Protein AF-A0A349K9C8-F1 (afdb_monomer_lite)

Sequence (62 aa):
MLKEGEEKGDYYLQLPPGNVGPPIVFNQTIKDPRMRAVYGDVRFRKAMSLAINRAELNDVLW

pLDDT: mean 91.73, std 7.17, range [63.19, 98.5]

Radius of gyration: 19.16 Å; chains: 1; bounding box: 41×15×48 Å

Foldseek 3Di:
DVCVCCVVVVHDDDDDPDDDDDDDADDCVDPDPVSNVQNVDPVNVVVVVVPDDVVVVVVPPD

Secondary structure (DSSP, 8-state):
-TGGGHHHHT----PPPPPPPPPP---TT-SSHHHHHHHH-HHHHHHHHHHS-HHHHHHHH-

Structure (mmCIF, N/CA/C/O backbone):
data_AF-A0A349K9C8-F1
#
_entry.id   AF-A0A349K9C8-F1
#
loop_
_atom_site.group_PDB
_atom_site.id
_atom_site.type_symbol
_atom_site.label_atom_id
_atom_site.label_alt_id
_atom_site.label_comp_id
_atom_site.label_asym_id
_atom_site.label_entity_id
_atom_site.label_seq_id
_atom_site.pdbx_PDB_ins_code
_atom_site.Cartn_x
_atom_site.Cartn_y
_atom_site.Cartn_z
_atom_site.occupancy
_atom_site.B_iso_or_equiv
_atom_site.auth_seq_id
_atom_site.auth_comp_id
_atom_site.auth_asym_id
_atom_site.auth_atom_id
_atom_site.pdbx_PDB_model_num
ATOM 1 N N . MET A 1 1 ? 12.787 5.788 -20.485 1.00 63.19 1 MET A N 1
ATOM 2 C CA . MET A 1 1 ? 13.835 6.696 -21.016 1.00 63.19 1 MET A CA 1
ATOM 3 C C . MET A 1 1 ? 15.243 6.101 -21.082 1.00 63.19 1 MET A C 1
ATOM 5 O O . MET A 1 1 ? 15.723 5.934 -22.191 1.00 63.19 1 MET A O 1
ATOM 9 N N . LEU A 1 2 ? 15.942 5.780 -19.978 1.00 80.19 2 LEU A N 1
ATOM 10 C CA . LEU A 1 2 ? 17.307 5.212 -20.087 1.00 80.19 2 LEU A CA 1
ATOM 11 C C . LEU A 1 2 ? 17.304 3.806 -20.713 1.00 80.19 2 LEU A C 1
ATOM 13 O O . LEU A 1 2 ? 18.023 3.546 -21.663 1.00 80.19 2 LEU A O 1
ATOM 17 N N . LYS A 1 3 ? 16.413 2.922 -20.259 1.00 82.94 3 LYS A N 1
ATOM 18 C CA . LYS A 1 3 ? 16.280 1.571 -20.827 1.00 82.94 3 LYS A CA 1
ATOM 19 C C . LYS A 1 3 ? 15.962 1.563 -22.333 1.00 82.94 3 LYS A C 1
ATOM 21 O O . LYS A 1 3 ? 16.516 0.777 -23.083 1.00 82.94 3 LYS A O 1
ATOM 26 N N . GLU A 1 4 ? 15.105 2.473 -22.789 1.00 85.81 4 GLU A N 1
ATOM 27 C CA . GLU A 1 4 ? 14.726 2.599 -24.209 1.00 85.81 4 GLU A CA 1
ATOM 28 C C . GLU A 1 4 ? 15.888 3.080 -25.097 1.00 85.81 4 GLU A C 1
ATOM 30 O O . GLU A 1 4 ? 15.836 2.934 -26.314 1.00 85.81 4 GLU A O 1
ATOM 35 N N . GLY A 1 5 ? 16.931 3.672 -24.504 1.00 91.06 5 GLY A N 1
ATOM 36 C CA . GLY A 1 5 ? 18.094 4.200 -25.212 1.00 91.06 5 GLY A CA 1
ATOM 37 C C . GLY A 1 5 ? 19.281 3.239 -25.310 1.00 91.06 5 GLY A C 1
ATOM 38 O O . GLY A 1 5 ? 20.281 3.630 -25.905 1.00 91.06 5 GLY A O 1
ATOM 39 N N . GLU A 1 6 ? 19.197 2.029 -24.743 1.00 93.44 6 GLU A N 1
ATOM 40 C CA . GLU A 1 6 ? 20.298 1.048 -24.708 1.00 93.44 6 GLU A CA 1
ATOM 41 C C . GLU A 1 6 ? 20.801 0.699 -26.118 1.00 93.44 6 GLU A C 1
ATOM 43 O O . GLU A 1 6 ? 21.997 0.781 -26.387 1.00 93.44 6 GLU A O 1
ATOM 48 N N . GLU A 1 7 ? 19.880 0.412 -27.048 1.00 89.50 7 GLU A N 1
ATOM 49 C CA . GLU A 1 7 ? 20.213 0.033 -28.429 1.00 89.50 7 GLU A CA 1
ATOM 50 C C . GLU A 1 7 ? 20.925 1.162 -29.187 1.00 89.50 7 GLU A C 1
ATOM 52 O O . GLU A 1 7 ? 21.917 0.937 -29.875 1.00 89.50 7 GLU A O 1
ATOM 57 N N . LYS A 1 8 ? 20.453 2.405 -29.035 1.00 94.19 8 LYS A N 1
ATOM 58 C CA . LYS A 1 8 ? 21.058 3.570 -29.699 1.00 94.19 8 LYS A CA 1
ATOM 59 C C . LYS A 1 8 ? 22.364 4.012 -29.031 1.00 94.19 8 LYS A C 1
ATOM 61 O O . LYS A 1 8 ? 23.195 4.642 -29.681 1.00 94.19 8 LYS A O 1
ATOM 66 N N . GLY A 1 9 ? 22.502 3.766 -27.731 1.00 93.19 9 GLY A N 1
ATOM 67 C CA . GLY A 1 9 ? 23.601 4.258 -26.906 1.00 93.19 9 GLY A CA 1
ATOM 68 C C . GLY A 1 9 ? 24.765 3.286 -26.721 1.00 93.19 9 GLY A C 1
ATOM 69 O O . GLY A 1 9 ? 25.744 3.692 -26.103 1.00 93.19 9 GLY A O 1
ATOM 70 N N . ASP A 1 10 ? 24.657 2.050 -27.217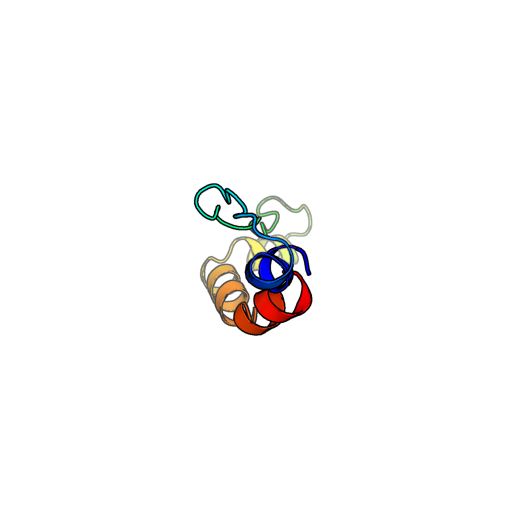 1.00 94.38 10 ASP A N 1
ATOM 71 C CA . ASP A 1 10 ? 25.648 0.974 -27.039 1.00 94.38 10 ASP A CA 1
ATOM 72 C C . ASP A 1 10 ? 26.069 0.787 -25.569 1.00 94.38 10 ASP A C 1
ATOM 74 O O . ASP A 1 10 ? 27.243 0.765 -25.197 1.00 94.38 10 ASP A O 1
ATOM 78 N N . TYR A 1 11 ? 25.070 0.705 -24.691 1.00 93.12 11 TYR A N 1
ATOM 79 C CA . TYR A 1 11 ? 25.249 0.372 -23.282 1.00 93.12 11 TYR A CA 1
ATOM 80 C C . TYR A 1 11 ? 24.136 -0.560 -22.818 1.00 93.12 11 TYR A C 1
ATOM 82 O O . TYR A 1 11 ? 23.087 -0.670 -23.447 1.00 93.12 11 TYR A O 1
ATOM 90 N N . TYR A 1 12 ? 24.347 -1.197 -21.670 1.00 89.44 12 TYR A N 1
ATOM 91 C CA . TYR A 1 12 ? 23.315 -1.963 -20.985 1.00 89.44 12 TYR A CA 1
ATOM 92 C C . TYR A 1 12 ? 23.159 -1.454 -19.555 1.00 89.44 12 TYR A C 1
ATOM 94 O O . TYR A 1 12 ? 24.133 -1.109 -18.880 1.00 89.44 12 TYR A O 1
ATOM 102 N N . LEU A 1 13 ? 21.921 -1.395 -19.088 1.00 88.88 13 LEU A N 1
ATOM 103 C CA . LEU A 1 13 ? 21.575 -0.890 -17.776 1.00 88.88 13 LEU A CA 1
ATOM 104 C C . LEU A 1 13 ? 21.461 -2.068 -16.810 1.00 88.88 13 LEU A C 1
ATOM 106 O O . LEU A 1 13 ? 20.580 -2.926 -16.914 1.00 88.88 13 LEU A O 1
ATOM 110 N N . GLN A 1 14 ? 22.377 -2.114 -15.847 1.00 87.88 14 GLN A N 1
ATOM 111 C CA . GLN A 1 14 ? 22.336 -3.102 -14.776 1.00 87.88 14 GLN A CA 1
ATOM 112 C C . GLN A 1 14 ? 21.254 -2.721 -13.769 1.00 87.88 14 GLN A C 1
ATOM 114 O O . GLN A 1 14 ? 21.488 -1.959 -12.832 1.00 87.88 14 GLN A O 1
ATOM 119 N N . LEU A 1 15 ? 20.052 -3.253 -13.972 1.00 82.38 15 LEU A N 1
ATOM 120 C CA . LEU A 1 15 ? 18.982 -3.145 -12.992 1.00 82.38 15 LEU A CA 1
ATOM 121 C C . LEU A 1 15 ? 19.125 -4.271 -11.962 1.00 82.38 15 LEU A C 1
ATOM 123 O O . LEU A 1 15 ? 19.182 -5.441 -12.354 1.00 82.38 15 LEU A O 1
ATOM 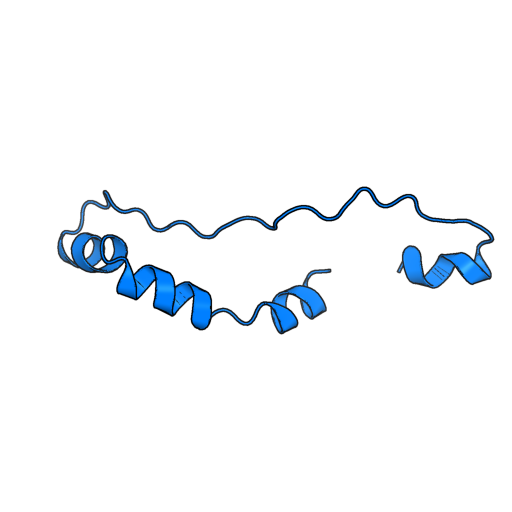127 N N . PRO A 1 16 ? 19.169 -3.958 -10.656 1.00 81.75 16 PRO A N 1
ATOM 128 C CA . PRO A 1 16 ? 19.060 -4.989 -9.637 1.00 81.75 16 PRO A CA 1
ATOM 129 C C . PRO A 1 16 ? 17.700 -5.700 -9.763 1.00 81.75 16 PRO A C 1
ATOM 131 O O . PRO A 1 16 ? 16.768 -5.149 -10.362 1.00 81.75 16 PRO A O 1
ATOM 134 N N . PRO A 1 17 ? 17.552 -6.907 -9.189 1.00 83.19 17 PRO A N 1
ATOM 135 C CA . PRO A 1 17 ? 16.259 -7.571 -9.113 1.00 83.19 17 PRO A CA 1
ATOM 136 C C . PRO A 1 17 ? 15.190 -6.615 -8.574 1.00 83.19 17 PRO A C 1
ATOM 138 O O . PRO A 1 17 ? 15.444 -5.863 -7.629 1.00 83.19 17 PRO A O 1
ATOM 141 N N . GLY A 1 18 ? 14.003 -6.644 -9.182 1.00 76.62 18 GLY A N 1
ATOM 142 C CA . GLY A 1 18 ? 12.881 -5.827 -8.729 1.00 76.62 18 GLY A CA 1
ATOM 143 C C . GLY A 1 18 ? 12.586 -6.075 -7.248 1.00 76.62 18 GLY A C 1
ATOM 144 O O . GLY A 1 18 ? 12.646 -7.211 -6.777 1.00 76.62 18 GLY A O 1
ATOM 145 N N . ASN A 1 19 ? 12.270 -5.011 -6.514 1.00 79.56 19 ASN A N 1
ATOM 146 C CA . ASN A 1 19 ? 11.856 -5.097 -5.117 1.00 79.56 19 ASN A CA 1
ATOM 147 C C . ASN A 1 19 ? 10.336 -4.996 -4.993 1.00 79.56 19 ASN A C 1
ATOM 149 O O . ASN A 1 19 ? 9.657 -4.443 -5.858 1.00 79.56 19 ASN A O 1
ATOM 153 N N . VAL A 1 20 ? 9.799 -5.505 -3.883 1.00 80.25 20 VAL A N 1
ATOM 154 C CA . VAL A 1 20 ? 8.388 -5.290 -3.547 1.00 80.25 20 VAL A CA 1
ATOM 155 C C . VAL A 1 20 ? 8.188 -3.801 -3.265 1.00 80.25 20 VAL A C 1
ATOM 157 O O . VAL A 1 20 ? 8.881 -3.226 -2.426 1.00 80.25 20 VAL A O 1
ATOM 160 N N . GLY A 1 21 ? 7.246 -3.181 -3.979 1.00 79.88 21 GLY A N 1
ATOM 161 C CA . GLY A 1 21 ? 6.876 -1.784 -3.765 1.00 79.88 21 GLY A CA 1
ATOM 162 C C . GLY A 1 21 ? 6.367 -1.519 -2.338 1.00 79.88 21 GLY A C 1
ATOM 163 O O . GLY A 1 21 ? 5.995 -2.452 -1.617 1.00 79.88 21 GLY A O 1
ATOM 164 N N . PRO A 1 22 ? 6.336 -0.249 -1.906 1.00 86.62 22 PRO A N 1
ATOM 165 C CA . PRO A 1 22 ? 5.936 0.102 -0.549 1.00 86.62 22 PRO A CA 1
ATOM 166 C C . PRO A 1 22 ? 4.492 -0.349 -0.253 1.00 86.62 22 PRO A C 1
ATOM 168 O O . PRO A 1 22 ? 3.596 -0.128 -1.073 1.00 86.62 22 PRO A O 1
ATOM 171 N N . PRO A 1 23 ? 4.223 -0.961 0.916 1.00 90.81 23 PRO A N 1
ATOM 172 C CA . PRO A 1 23 ? 2.869 -1.335 1.297 1.00 90.81 23 PRO A CA 1
ATOM 173 C C . PRO A 1 23 ? 2.080 -0.134 1.839 1.00 90.81 23 PRO A C 1
ATOM 175 O O . PRO A 1 23 ? 2.634 0.771 2.460 1.00 90.81 23 PRO A O 1
ATOM 178 N N . ILE A 1 24 ? 0.753 -0.188 1.702 1.00 91.56 24 ILE A N 1
ATOM 179 C CA . ILE A 1 24 ? -0.171 0.684 2.440 1.00 91.56 24 ILE A CA 1
ATOM 180 C C . ILE A 1 24 ? -0.578 -0.028 3.731 1.00 91.56 24 ILE A C 1
ATOM 182 O O . ILE A 1 24 ? -1.068 -1.159 3.697 1.00 91.56 24 ILE A O 1
ATOM 186 N N . VAL A 1 25 ? -0.403 0.638 4.875 1.00 95.00 25 VAL A N 1
ATOM 187 C CA . VAL A 1 25 ? -0.726 0.083 6.196 1.00 95.00 25 VAL A CA 1
ATOM 188 C C . VAL A 1 25 ? -1.765 0.955 6.896 1.00 95.00 25 VAL A C 1
ATOM 190 O O . VAL A 1 25 ? -1.581 2.158 7.057 1.00 95.00 25 VAL A O 1
ATOM 193 N N . PHE A 1 26 ? -2.855 0.335 7.350 1.00 96.69 26 PHE A N 1
ATOM 194 C CA . PHE A 1 26 ? -3.893 1.006 8.133 1.00 96.69 26 PHE A CA 1
ATOM 195 C C . PHE A 1 26 ? -3.549 0.988 9.624 1.00 96.69 26 PHE A C 1
ATOM 197 O O . PHE A 1 26 ? -3.145 -0.043 10.167 1.00 96.69 26 PHE A O 1
ATOM 204 N N . ASN A 1 27 ? -3.755 2.115 10.307 1.00 97.69 27 ASN A N 1
ATOM 205 C CA . ASN A 1 27 ? -3.516 2.217 11.744 1.00 97.69 27 ASN A CA 1
ATOM 206 C C . ASN A 1 27 ? -4.600 1.467 12.543 1.00 97.69 27 ASN A C 1
ATOM 208 O O . ASN A 1 27 ? -5.672 2.001 12.825 1.00 97.69 27 ASN A O 1
ATOM 212 N N . GLN A 1 28 ? -4.296 0.236 12.950 1.00 97.44 28 GLN A N 1
ATOM 213 C CA . GLN A 1 28 ? -5.211 -0.629 13.705 1.00 97.44 28 GLN A CA 1
ATOM 214 C C . GLN A 1 28 ? -5.404 -0.202 15.172 1.00 97.44 28 GLN A C 1
ATOM 216 O O . GLN A 1 28 ? -6.292 -0.720 15.844 1.00 97.44 28 GLN A O 1
ATOM 221 N N . THR A 1 29 ? -4.617 0.752 15.679 1.00 97.50 29 THR A N 1
ATOM 222 C CA . THR A 1 29 ? -4.735 1.299 17.04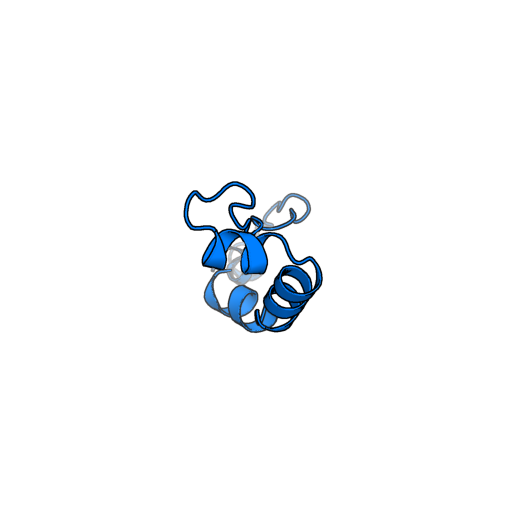3 1.00 97.50 29 THR A CA 1
ATOM 223 C C . THR A 1 29 ? -5.240 2.746 17.059 1.00 97.50 29 THR A C 1
ATOM 225 O O . THR A 1 29 ? -5.182 3.419 18.092 1.00 97.50 29 THR A O 1
ATOM 228 N N . ILE A 1 30 ? -5.797 3.226 15.938 1.00 98.12 30 ILE A N 1
ATOM 229 C CA . ILE A 1 30 ? -6.385 4.568 15.802 1.00 98.12 30 ILE A CA 1
ATOM 230 C C . ILE A 1 30 ? -7.387 4.864 16.925 1.00 98.12 30 ILE A C 1
ATOM 232 O O . ILE A 1 30 ? -8.115 3.972 17.356 1.00 98.12 30 ILE A O 1
ATOM 236 N N . LYS A 1 31 ? -7.412 6.098 17.448 1.00 98.50 31 LYS A N 1
ATOM 237 C CA . LYS A 1 31 ? -8.185 6.453 18.656 1.00 98.50 31 LYS A CA 1
ATOM 238 C C . LYS A 1 31 ? -9.700 6.387 18.462 1.00 98.50 31 LYS A C 1
ATOM 240 O O . LYS A 1 31 ? -10.378 5.922 19.376 1.00 98.50 31 LYS A O 1
ATOM 245 N N . ASP A 1 32 ? -10.198 6.771 17.289 1.00 98.31 32 ASP A N 1
ATOM 246 C CA . ASP A 1 32 ? -11.620 6.674 16.956 1.00 98.31 32 ASP A CA 1
ATOM 247 C C . ASP A 1 32 ? -12.064 5.194 16.921 1.00 98.31 32 ASP A C 1
ATOM 249 O O . ASP A 1 32 ? -11.547 4.419 16.107 1.00 98.31 32 ASP A O 1
ATOM 253 N N . PRO A 1 33 ? -13.013 4.778 17.780 1.00 97.94 33 PRO A N 1
ATOM 254 C CA . PRO A 1 33 ? -13.463 3.392 17.851 1.00 97.94 33 PRO A CA 1
ATOM 255 C C . PRO A 1 33 ? -14.178 2.915 16.579 1.00 97.94 33 PRO A C 1
ATOM 257 O O . PRO A 1 33 ? -14.073 1.735 16.243 1.00 97.94 33 PRO A O 1
ATOM 260 N N . ARG A 1 34 ? -14.859 3.801 15.838 1.00 98.00 34 ARG A N 1
ATOM 261 C CA . ARG A 1 34 ? -15.539 3.452 14.579 1.00 98.00 34 ARG A CA 1
ATOM 262 C C . ARG A 1 34 ? -14.516 3.119 13.502 1.00 98.00 34 ARG A C 1
ATOM 264 O O . ARG A 1 34 ? -14.612 2.082 12.853 1.00 98.00 34 ARG A O 1
ATOM 271 N N . MET A 1 35 ? -13.495 3.961 13.365 1.00 98.06 35 MET A N 1
ATOM 272 C CA . MET A 1 35 ? -12.410 3.736 12.407 1.00 98.06 35 MET A CA 1
ATOM 273 C C . MET A 1 35 ? -11.553 2.532 12.796 1.00 98.06 35 MET A C 1
ATOM 275 O O . MET A 1 35 ? -11.155 1.754 11.931 1.00 98.06 35 MET A O 1
ATOM 279 N N . ARG A 1 36 ? -11.317 2.325 14.098 1.00 98.44 36 ARG A N 1
ATOM 280 C CA . ARG A 1 36 ? -10.599 1.149 14.603 1.00 98.44 36 ARG A CA 1
ATOM 281 C C . ARG A 1 36 ? -11.307 -0.152 14.232 1.00 98.44 36 ARG A C 1
ATOM 283 O O . ARG A 1 36 ? -10.634 -1.094 13.824 1.00 98.44 36 ARG A O 1
ATOM 290 N N . ALA A 1 37 ? -12.638 -0.193 14.329 1.00 98.31 37 ALA A N 1
ATOM 291 C CA . ALA A 1 37 ? -13.423 -1.359 13.929 1.00 98.31 37 ALA A CA 1
ATOM 292 C C . ALA A 1 37 ? -13.236 -1.692 12.438 1.00 98.31 37 ALA A C 1
ATOM 294 O O . ALA A 1 37 ? -13.052 -2.854 12.089 1.00 98.31 37 ALA A O 1
ATOM 295 N N . VAL A 1 38 ? -13.207 -0.674 11.570 1.00 98.19 38 VAL A N 1
ATOM 296 C CA . VAL A 1 38 ? -13.005 -0.857 10.124 1.00 98.19 38 VAL A CA 1
ATOM 297 C C . VAL A 1 38 ? -11.566 -1.272 9.807 1.00 98.19 38 VAL A C 1
ATOM 299 O O . VAL A 1 38 ? -11.342 -2.282 9.147 1.00 98.19 38 VAL A O 1
ATOM 302 N N . TYR A 1 39 ? -10.568 -0.534 10.299 1.00 97.88 39 TYR A N 1
ATOM 303 C CA . TYR A 1 39 ? -9.154 -0.788 9.989 1.00 97.88 39 TYR A CA 1
ATOM 304 C C . TYR A 1 39 ? -8.638 -2.099 10.598 1.00 97.88 39 TYR A C 1
ATOM 306 O O . TYR A 1 39 ? -7.766 -2.756 10.016 1.00 97.88 39 TYR A O 1
ATOM 314 N N . GLY A 1 40 ? -9.191 -2.499 11.746 1.00 97.25 40 GLY A N 1
ATOM 315 C CA . GLY A 1 40 ? -8.912 -3.774 12.403 1.00 97.25 40 GLY A CA 1
ATOM 316 C C . GLY A 1 40 ? -9.478 -4.989 11.662 1.00 97.25 40 GLY A C 1
ATOM 317 O O . GLY A 1 40 ? -8.919 -6.081 11.785 1.00 97.25 40 GLY A O 1
ATOM 318 N N . ASP A 1 41 ? -10.505 -4.821 10.825 1.00 98.12 41 ASP A N 1
ATOM 319 C CA . ASP A 1 41 ? -11.107 -5.921 10.069 1.00 98.12 41 ASP A CA 1
ATOM 320 C C . ASP A 1 41 ? -10.205 -6.379 8.907 1.00 98.12 41 ASP A C 1
ATOM 322 O O . ASP A 1 41 ? -9.877 -5.632 7.980 1.00 98.12 41 ASP A O 1
ATOM 326 N N . VAL A 1 42 ? -9.813 -7.656 8.919 1.00 97.31 42 V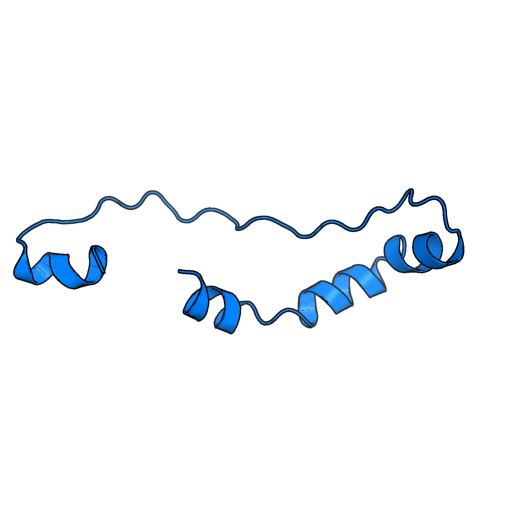AL A N 1
ATOM 327 C CA . VAL A 1 42 ? -9.002 -8.257 7.849 1.00 97.31 42 VAL A CA 1
ATOM 328 C C . VAL A 1 42 ? -9.724 -8.263 6.499 1.00 97.31 42 VAL A C 1
ATOM 330 O O . VAL A 1 42 ? -9.074 -8.163 5.458 1.00 97.31 42 VAL A O 1
ATOM 333 N N . ARG A 1 43 ? -11.060 -8.348 6.492 1.00 98.38 43 ARG A N 1
ATOM 334 C CA . ARG A 1 43 ? -11.876 -8.317 5.272 1.00 98.38 43 ARG A CA 1
ATOM 335 C C . ARG A 1 43 ? -11.775 -6.955 4.598 1.00 98.38 43 ARG A C 1
ATOM 337 O O . ARG A 1 43 ? -11.587 -6.907 3.387 1.00 98.38 43 ARG A O 1
ATOM 344 N N . PHE A 1 44 ? -11.796 -5.873 5.381 1.00 98.19 44 PHE A N 1
ATOM 345 C CA . PHE A 1 44 ? -11.573 -4.518 4.877 1.00 98.19 44 PHE A CA 1
ATOM 346 C C . PHE A 1 44 ? -10.185 -4.390 4.236 1.00 98.19 44 PHE A C 1
ATOM 348 O O . PHE A 1 44 ? -10.069 -3.962 3.090 1.00 98.19 44 PHE A O 1
ATOM 355 N N . ARG A 1 45 ? -9.125 -4.850 4.915 1.00 96.81 45 ARG A N 1
ATOM 356 C CA . ARG A 1 45 ? -7.756 -4.764 4.369 1.00 96.81 45 ARG A CA 1
ATOM 357 C C . ARG A 1 45 ? -7.571 -5.589 3.090 1.00 96.81 45 ARG A C 1
ATOM 359 O O . ARG A 1 45 ? -6.889 -5.143 2.169 1.00 96.81 45 ARG A O 1
ATOM 366 N N . LYS A 1 46 ? -8.206 -6.764 2.997 1.00 97.19 46 LYS A N 1
ATOM 367 C CA . LYS A 1 46 ? -8.229 -7.567 1.762 1.00 97.19 46 LYS A CA 1
ATOM 368 C C . LYS A 1 46 ? -8.982 -6.854 0.636 1.00 97.19 46 LYS A C 1
ATOM 370 O O . LYS A 1 46 ? -8.463 -6.798 -0.474 1.00 97.19 46 LYS A O 1
ATOM 375 N N . ALA A 1 47 ? -10.148 -6.275 0.926 1.00 98.12 47 ALA A N 1
ATOM 376 C CA . ALA A 1 47 ? -10.930 -5.520 -0.052 1.00 98.12 47 ALA A CA 1
ATOM 377 C C . ALA A 1 47 ? -10.139 -4.329 -0.616 1.00 98.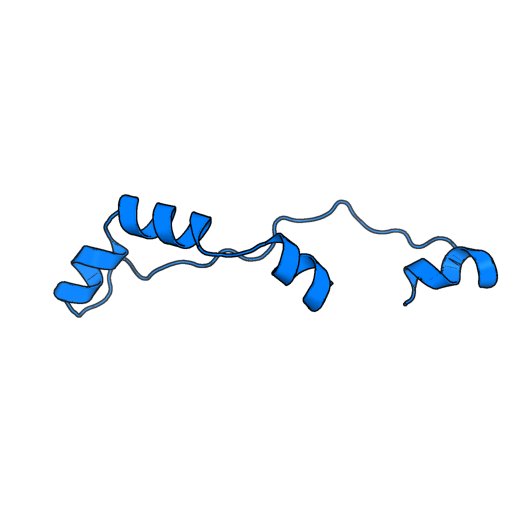12 47 ALA A C 1
ATOM 379 O O . ALA A 1 47 ? -10.087 -4.156 -1.829 1.00 98.12 47 ALA A O 1
ATOM 380 N N . MET A 1 48 ? -9.432 -3.579 0.237 1.00 97.19 48 MET A N 1
ATOM 381 C CA . MET A 1 48 ? -8.552 -2.491 -0.207 1.00 97.19 48 MET A CA 1
ATOM 382 C C . MET A 1 48 ? -7.431 -2.987 -1.124 1.00 97.19 48 MET A C 1
ATOM 384 O O . MET A 1 48 ? -7.136 -2.346 -2.126 1.00 97.19 48 MET A O 1
ATOM 388 N N . SER A 1 49 ? -6.836 -4.150 -0.834 1.00 94.94 49 SER A N 1
ATOM 389 C CA . SER A 1 49 ? -5.832 -4.737 -1.726 1.00 94.94 49 SER A CA 1
ATOM 390 C C . SER A 1 49 ? -6.408 -5.065 -3.105 1.00 94.94 49 SER A C 1
ATOM 392 O O . SER A 1 49 ? -5.727 -4.851 -4.099 1.00 94.94 49 SER A O 1
ATOM 394 N N . LEU A 1 50 ? -7.647 -5.550 -3.185 1.00 96.50 50 LEU A N 1
ATOM 395 C CA . LEU A 1 50 ? -8.299 -5.855 -4.463 1.00 96.50 50 LEU A CA 1
ATOM 396 C C . LEU A 1 50 ? -8.726 -4.597 -5.232 1.00 96.50 50 LEU A C 1
ATOM 398 O O . LEU A 1 50 ? -8.717 -4.606 -6.456 1.00 96.50 50 LEU A O 1
ATOM 402 N N . ALA A 1 51 ? -9.080 -3.522 -4.526 1.00 97.00 51 ALA A N 1
ATOM 403 C CA . ALA A 1 51 ? -9.534 -2.274 -5.136 1.00 97.00 51 ALA A CA 1
ATOM 404 C C . ALA A 1 51 ? -8.404 -1.461 -5.795 1.00 97.00 51 ALA A C 1
ATOM 406 O O . ALA A 1 51 ? -8.671 -0.612 -6.641 1.00 97.00 51 ALA A O 1
ATOM 407 N N . ILE A 1 52 ? -7.145 -1.696 -5.411 1.00 93.62 52 ILE A N 1
ATOM 408 C CA . ILE A 1 52 ? -5.989 -0.980 -5.967 1.00 93.62 52 ILE A CA 1
ATOM 409 C C . ILE A 1 52 ? -5.573 -1.613 -7.299 1.00 93.62 52 ILE A C 1
ATOM 411 O O . ILE A 1 52 ? -5.052 -2.734 -7.328 1.00 93.62 52 ILE A O 1
ATOM 415 N N . ASN A 1 53 ? -5.727 -0.857 -8.389 1.00 95.56 53 ASN A N 1
ATOM 416 C CA . ASN A 1 53 ? -5.220 -1.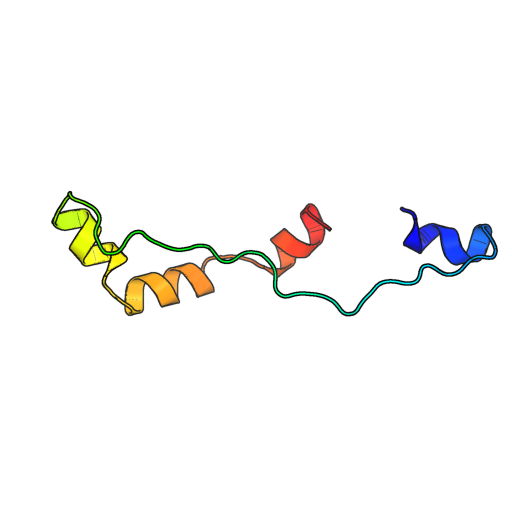231 -9.707 1.00 95.56 53 ASN A CA 1
ATOM 417 C C . ASN A 1 53 ? -3.691 -1.064 -9.761 1.00 95.56 53 ASN A C 1
ATOM 419 O O . ASN A 1 53 ? -3.172 0.033 -9.947 1.00 95.56 53 ASN A O 1
ATOM 423 N N . ARG A 1 54 ? -2.968 -2.172 -9.579 1.00 91.69 54 ARG A N 1
ATOM 424 C CA . ARG A 1 54 ? -1.497 -2.185 -9.606 1.00 91.69 54 ARG A CA 1
ATOM 425 C C . ARG A 1 54 ? -0.913 -2.115 -11.014 1.00 91.69 54 ARG A C 1
ATOM 427 O O . ARG A 1 54 ? 0.232 -1.712 -11.132 1.00 91.69 54 ARG A O 1
ATOM 434 N N . ALA A 1 55 ? -1.670 -2.500 -12.042 1.00 92.62 55 ALA A N 1
ATOM 435 C CA . ALA A 1 55 ? -1.210 -2.385 -13.423 1.00 92.62 55 ALA A CA 1
ATOM 436 C C . ALA A 1 55 ? -1.105 -0.908 -13.818 1.00 92.62 55 ALA A C 1
ATOM 438 O O . ALA A 1 55 ? -0.029 -0.453 -14.168 1.00 92.62 55 ALA A O 1
ATOM 439 N N . GLU A 1 56 ? -2.171 -0.139 -13.586 1.00 94.88 56 GLU A N 1
ATOM 440 C CA . GLU A 1 56 ? -2.165 1.312 -13.824 1.00 94.88 56 GLU A CA 1
ATOM 441 C C . GLU A 1 56 ? -1.083 2.027 -13.004 1.00 94.88 56 GLU A C 1
ATOM 443 O O . GLU A 1 56 ? -0.376 2.894 -13.503 1.00 94.88 56 GLU A O 1
ATOM 448 N N . LEU A 1 57 ? -0.925 1.647 -11.730 1.00 91.06 57 LEU A N 1
ATOM 449 C CA . LEU A 1 57 ? 0.134 2.195 -10.884 1.00 91.06 57 LEU A CA 1
ATOM 450 C C . LEU A 1 57 ? 1.518 1.952 -11.509 1.00 91.06 57 LEU A C 1
ATOM 452 O O . LEU A 1 57 ? 2.347 2.860 -11.500 1.00 91.06 57 LEU A O 1
ATOM 456 N N . ASN A 1 58 ? 1.743 0.739 -12.030 1.00 87.56 58 ASN A N 1
ATOM 457 C CA . ASN A 1 58 ? 2.979 0.361 -12.705 1.00 87.56 58 ASN A CA 1
ATOM 458 C C . ASN A 1 58 ? 3.229 1.221 -13.943 1.00 87.56 58 ASN A C 1
ATOM 460 O O . ASN A 1 58 ? 4.320 1.754 -14.075 1.00 87.56 58 ASN A O 1
ATOM 464 N N . ASP A 1 59 ? 2.206 1.407 -14.773 1.00 90.06 59 ASP A N 1
ATOM 465 C CA . ASP A 1 59 ? 2.311 2.132 -16.040 1.00 90.06 59 ASP A CA 1
ATOM 466 C C . ASP A 1 59 ? 2.517 3.647 -15.857 1.00 90.06 59 ASP A C 1
ATOM 468 O O . ASP A 1 59 ? 3.121 4.305 -16.704 1.00 90.06 59 ASP A O 1
ATOM 472 N N . VAL A 1 60 ? 1.998 4.226 -14.768 1.00 90.81 60 VAL A N 1
ATOM 473 C CA . VAL A 1 60 ? 2.063 5.678 -14.523 1.00 90.81 60 VAL A CA 1
ATOM 474 C C . VAL A 1 60 ? 3.307 6.091 -13.734 1.00 90.81 60 VAL A C 1
ATOM 476 O O . VAL A 1 60 ? 3.812 7.198 -13.929 1.00 90.81 60 VAL A O 1
ATOM 479 N N . LEU A 1 61 ? 3.778 5.260 -12.798 1.00 85.25 61 LEU A N 1
ATOM 480 C CA . LEU A 1 61 ? 4.865 5.635 -11.883 1.00 85.25 61 LEU A CA 1
ATOM 481 C C . LEU A 1 61 ? 6.246 5.093 -12.274 1.00 85.25 61 LEU A C 1
ATOM 483 O O . LEU A 1 61 ? 7.236 5.621 -11.759 1.00 85.25 61 LEU A O 1
ATOM 487 N N . TRP A 1 62 ? 6.336 4.066 -13.123 1.00 80.94 62 TRP A N 1
ATOM 488 C CA . TRP A 1 62 ? 7.599 3.418 -13.502 1.00 80.94 62 TRP A CA 1
ATOM 489 C C . TRP A 1 62 ? 7.742 3.294 -15.018 1.00 80.94 62 TRP A C 1
ATOM 491 O O . TRP A 1 62 ? 8.903 3.398 -15.480 1.00 80.94 62 TRP A O 1
#